Protein AF-G0HGW8-F1 (afdb_monomer_lite)

Organism: Corynebacterium variabile (strain DSM 44702 / CIP 107183 / JCM 12073 / NCIMB 30131) (NCBI:txid858619)

pLDDT: mean 75.28, std 13.75, range [47.19, 90.06]

Sequence (74 aa):
MFGPDSPELVKHIVFRNWLRQDAGDRELYAATERAAAGSGSGDGMMLMEDYNARKQAVIREIYGRAFRAAGFLD

Radius of gyration: 14.38 Å; chains: 1; bounding box: 34×23×35 Å

InterPro domains:
  IPR007344 GrpB/Dephospho-CoA kinase [PF04229] (2-64)
  IPR043519 Nucleotidyltransferase superfamily [G3DSA:3.30.460.10] (1-70)
  IPR043519 Nucleotidyltransferase superfamily [SSF81301] (3-68)

Structure (mmCIF, N/CA/C/O backbone):
data_AF-G0HGW8-F1
#
_entry.id   AF-G0HGW8-F1
#
loop_
_atom_site.group_PDB
_atom_site.id
_atom_site.type_symbol
_atom_site.label_atom_id
_atom_site.label_alt_id
_atom_site.label_comp_id
_atom_site.label_asym_id
_atom_site.label_entity_id
_atom_site.label_seq_id
_atom_site.pdbx_PDB_ins_code
_atom_site.Cartn_x
_atom_site.Cartn_y
_atom_site.Cartn_z
_atom_site.occupancy
_atom_site.B_iso_or_equiv
_atom_site.auth_seq_id
_atom_site.auth_comp_id
_atom_site.auth_asym_id
_atom_site.auth_atom_id
_atom_site.pdbx_PDB_model_num
ATOM 1 N N . MET A 1 1 ? 12.911 -2.991 14.871 1.00 51.25 1 MET A N 1
ATOM 2 C CA . MET A 1 1 ? 11.656 -3.292 15.592 1.00 51.25 1 MET A CA 1
ATOM 3 C C . MET A 1 1 ? 10.814 -2.028 15.558 1.00 51.25 1 MET A C 1
ATOM 5 O O . MET A 1 1 ? 11.252 -1.029 16.108 1.00 51.25 1 MET A O 1
ATOM 9 N N . PHE A 1 2 ? 9.703 -2.022 14.820 1.00 54.44 2 PHE A N 1
ATOM 10 C CA . PHE A 1 2 ? 8.795 -0.870 14.764 1.00 54.44 2 PHE A CA 1
ATOM 11 C C . PHE A 1 2 ? 7.892 -0.901 16.004 1.00 54.44 2 PHE A C 1
ATOM 13 O O . PHE A 1 2 ? 7.396 -1.969 16.359 1.00 54.44 2 PHE A O 1
ATOM 20 N N . GLY A 1 3 ? 7.740 0.232 16.695 1.00 61.44 3 GLY A N 1
ATOM 21 C CA . GLY A 1 3 ? 6.873 0.333 17.873 1.00 61.44 3 GLY A CA 1
ATOM 22 C C . GLY A 1 3 ? 5.390 0.105 17.535 1.00 61.44 3 GLY A C 1
ATOM 23 O O . GLY A 1 3 ? 5.015 0.238 16.367 1.00 61.44 3 GLY A O 1
ATOM 24 N N . PRO A 1 4 ? 4.549 -0.226 18.532 1.00 62.72 4 PRO A N 1
ATOM 25 C CA . PRO A 1 4 ? 3.134 -0.567 18.338 1.00 62.72 4 PRO A CA 1
ATOM 26 C C . PRO A 1 4 ? 2.306 0.539 17.658 1.00 62.72 4 PRO A C 1
ATOM 28 O O . PRO A 1 4 ? 1.381 0.217 16.923 1.00 62.72 4 PRO A O 1
ATOM 31 N N . ASP A 1 5 ? 2.703 1.808 17.798 1.00 60.19 5 ASP A N 1
ATOM 32 C CA . ASP A 1 5 ? 2.052 2.963 17.156 1.00 60.19 5 ASP A CA 1
ATOM 33 C C . ASP A 1 5 ? 2.857 3.528 15.976 1.00 60.19 5 ASP A C 1
ATOM 35 O O . ASP A 1 5 ? 2.695 4.679 15.568 1.00 60.19 5 ASP A O 1
ATOM 39 N N . SER A 1 6 ? 3.786 2.742 15.424 1.00 72.00 6 SER A N 1
ATOM 40 C CA . SER A 1 6 ? 4.567 3.203 14.284 1.00 72.00 6 SER A CA 1
ATOM 41 C C . SER A 1 6 ? 3.664 3.330 13.050 1.00 72.00 6 SER A C 1
ATOM 43 O O . SER A 1 6 ? 2.969 2.368 12.705 1.00 72.00 6 SER A O 1
ATOM 45 N N . PRO A 1 7 ? 3.715 4.457 12.316 1.00 73.44 7 PRO A N 1
ATOM 46 C CA . PRO A 1 7 ? 2.967 4.620 11.068 1.00 73.44 7 PRO A CA 1
ATOM 47 C C . PRO A 1 7 ? 3.310 3.534 10.035 1.00 73.44 7 PRO A C 1
ATOM 49 O O . PRO A 1 7 ? 2.466 3.154 9.225 1.00 73.44 7 PRO A O 1
ATOM 52 N N . GLU A 1 8 ? 4.511 2.951 10.117 1.00 78.19 8 GLU A N 1
ATOM 53 C CA . GLU A 1 8 ? 4.906 1.809 9.291 1.00 78.19 8 GLU A CA 1
ATOM 54 C C . GLU A 1 8 ? 4.104 0.540 9.623 1.00 78.19 8 GLU A C 1
ATOM 56 O O . GLU A 1 8 ? 3.715 -0.197 8.717 1.00 78.19 8 GLU A O 1
ATOM 61 N N . LEU A 1 9 ? 3.781 0.299 10.899 1.00 77.94 9 LEU A N 1
ATOM 62 C CA . LEU A 1 9 ? 2.955 -0.840 11.307 1.00 77.94 9 LEU A CA 1
ATOM 63 C C . LEU A 1 9 ? 1.531 -0.701 10.756 1.00 77.94 9 LEU A C 1
ATOM 65 O O . LEU A 1 9 ? 0.995 -1.646 10.172 1.00 77.94 9 LEU A O 1
ATOM 69 N N . VAL A 1 10 ? 0.946 0.494 10.887 1.00 81.19 10 VAL A N 1
ATOM 70 C CA . VAL A 1 10 ? -0.387 0.809 10.353 1.00 81.19 10 VAL A CA 1
ATOM 71 C C . VAL A 1 10 ? -0.410 0.607 8.840 1.00 81.19 10 VAL A C 1
ATOM 73 O O . VAL A 1 10 ? -1.288 -0.090 8.332 1.00 81.19 10 VAL A O 1
ATOM 76 N N . LYS A 1 11 ? 0.606 1.112 8.127 1.00 82.50 11 LYS A N 1
ATOM 77 C CA . LYS A 1 11 ? 0.755 0.924 6.679 1.00 82.50 11 LYS A CA 1
ATOM 78 C C . LYS A 1 11 ? 0.744 -0.556 6.293 1.00 82.50 11 LYS A C 1
ATOM 80 O O . LYS A 1 11 ? -0.002 -0.951 5.398 1.00 82.50 11 LYS A O 1
ATOM 85 N N . HIS A 1 12 ? 1.521 -1.391 6.984 1.00 84.12 12 HIS A N 1
ATOM 86 C CA . HIS A 1 12 ? 1.570 -2.826 6.699 1.00 84.12 12 HIS A CA 1
ATOM 87 C C . HIS A 1 12 ? 0.253 -3.550 7.013 1.00 84.12 12 HIS A C 1
ATOM 89 O O . HIS A 1 12 ? -0.143 -4.445 6.263 1.00 84.12 12 HIS A O 1
ATOM 95 N N . ILE A 1 13 ? -0.445 -3.174 8.089 1.00 86.81 13 ILE A N 1
ATOM 96 C CA . ILE A 1 13 ? -1.738 -3.771 8.454 1.00 86.81 13 ILE A CA 1
ATOM 97 C C . ILE A 1 13 ? -2.811 -3.417 7.420 1.00 86.81 13 ILE A C 1
ATOM 99 O O . ILE A 1 13 ? -3.496 -4.320 6.934 1.00 86.81 13 ILE A O 1
ATOM 103 N N . VAL A 1 14 ? -2.927 -2.135 7.061 1.00 87.31 14 VAL A N 1
ATOM 104 C CA . VAL A 1 14 ? -3.881 -1.643 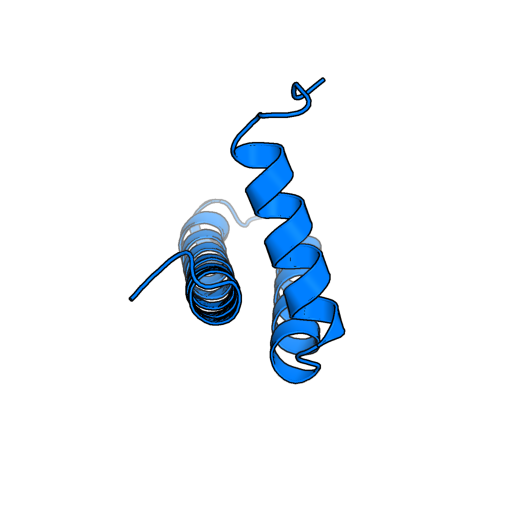6.054 1.00 87.31 14 VAL A CA 1
ATOM 105 C C . VAL A 1 14 ? -3.643 -2.340 4.721 1.00 87.31 14 VAL A C 1
ATOM 107 O O . VAL A 1 14 ? -4.567 -2.915 4.150 1.00 87.31 14 VAL A O 1
ATOM 110 N N . PHE A 1 15 ? -2.387 -2.395 4.278 1.00 87.00 15 PHE A N 1
ATOM 111 C CA . PHE A 1 15 ? -2.015 -3.051 3.029 1.00 87.00 15 PHE A CA 1
ATOM 112 C C . PHE A 1 15 ? -2.371 -4.540 3.018 1.00 87.00 15 PHE A C 1
ATOM 114 O O . PHE A 1 15 ? -3.021 -5.031 2.098 1.00 87.00 15 PHE A O 1
ATOM 121 N N . ARG A 1 16 ? -2.018 -5.270 4.081 1.00 87.00 16 ARG A N 1
ATOM 122 C CA . ARG 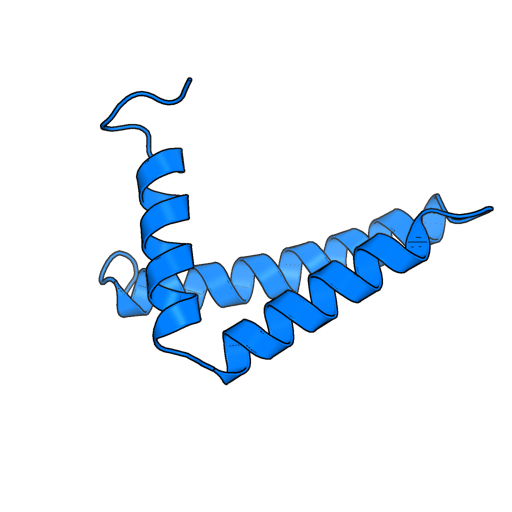A 1 16 ? -2.346 -6.695 4.211 1.00 87.00 16 ARG A CA 1
A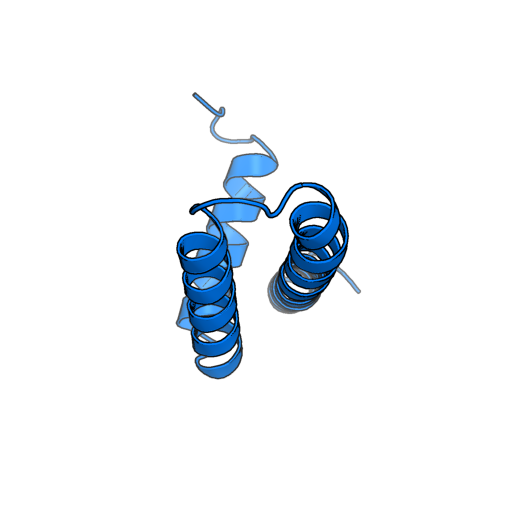TOM 123 C C . ARG A 1 16 ? -3.855 -6.942 4.198 1.00 87.00 16 ARG A C 1
ATOM 125 O O . ARG A 1 16 ? -4.304 -7.932 3.625 1.00 87.00 16 ARG A O 1
ATOM 132 N N . ASN A 1 17 ? -4.628 -6.092 4.867 1.00 89.75 17 ASN A N 1
ATOM 133 C CA . ASN A 1 17 ? -6.080 -6.227 4.921 1.00 89.75 17 ASN A CA 1
ATOM 134 C C . ASN A 1 17 ? -6.727 -5.898 3.569 1.00 89.75 17 ASN A C 1
ATOM 136 O O . ASN A 1 17 ? -7.699 -6.554 3.202 1.00 89.75 17 ASN A O 1
ATOM 140 N N . TRP A 1 18 ? -6.169 -4.945 2.818 1.00 90.06 18 TRP A N 1
ATOM 141 C CA . TRP A 1 18 ? -6.604 -4.619 1.461 1.00 90.06 18 TRP A CA 1
ATOM 142 C C . TRP A 1 18 ? -6.375 -5.780 0.491 1.00 90.06 18 TRP A C 1
ATOM 144 O O . TRP A 1 18 ? -7.326 -6.261 -0.114 1.00 90.06 18 TRP A O 1
ATOM 154 N N . LEU A 1 19 ? -5.161 -6.341 0.440 1.00 88.25 19 LEU A N 1
ATOM 155 C CA . LEU A 1 19 ? -4.845 -7.472 -0.449 1.00 88.25 19 LEU A CA 1
ATOM 156 C C . LEU A 1 19 ? -5.638 -8.756 -0.138 1.00 88.25 19 LEU A C 1
ATOM 158 O O . LEU A 1 19 ? -5.656 -9.693 -0.934 1.00 88.25 19 LEU A O 1
ATOM 162 N N . ARG A 1 20 ? -6.257 -8.846 1.043 1.00 89.06 20 ARG A N 1
ATOM 163 C CA . ARG A 1 20 ? -7.168 -9.945 1.398 1.00 89.06 20 ARG A CA 1
ATOM 164 C C . ARG A 1 20 ? -8.595 -9.723 0.910 1.00 89.06 20 ARG A C 1
ATOM 166 O O . ARG A 1 20 ? -9.310 -10.705 0.748 1.00 89.06 20 ARG A O 1
ATOM 173 N N . GLN A 1 21 ? -8.995 -8.470 0.720 1.00 88.75 21 GLN A N 1
ATOM 174 C CA . GLN A 1 21 ? -10.335 -8.081 0.282 1.00 88.75 21 GLN A CA 1
ATOM 175 C C . GLN A 1 21 ? -10.404 -7.888 -1.236 1.00 88.75 21 GLN A C 1
ATOM 177 O O . GLN A 1 21 ? -11.410 -8.251 -1.836 1.00 88.75 21 GLN A O 1
ATOM 182 N N . ASP A 1 22 ? -9.330 -7.390 -1.858 1.00 89.94 22 ASP A N 1
ATOM 183 C CA . ASP A 1 22 ? -9.255 -7.163 -3.301 1.00 89.94 22 ASP A CA 1
ATOM 184 C C . ASP A 1 22 ? -8.324 -8.177 -3.983 1.00 89.94 22 ASP A C 1
ATOM 186 O O . ASP A 1 22 ? -7.096 -8.155 -3.837 1.00 89.94 22 ASP A O 1
ATOM 190 N N . ALA A 1 23 ? -8.924 -9.107 -4.729 1.00 87.50 23 ALA A N 1
ATOM 191 C CA . ALA A 1 23 ? -8.185 -10.137 -5.451 1.00 87.50 23 ALA A CA 1
ATOM 192 C C . ALA A 1 23 ? -7.418 -9.585 -6.668 1.00 87.50 23 ALA A C 1
ATOM 194 O O . ALA A 1 23 ? -6.382 -10.151 -7.016 1.00 87.50 23 ALA A O 1
ATOM 195 N N . GLY A 1 24 ? -7.885 -8.492 -7.282 1.00 87.31 24 GLY A N 1
ATOM 196 C CA . GLY A 1 24 ? -7.252 -7.882 -8.452 1.00 87.31 24 GLY A CA 1
ATOM 197 C C . GLY A 1 24 ? -5.954 -7.169 -8.084 1.00 87.31 24 GLY A C 1
ATOM 198 O O . GLY A 1 24 ? -4.905 -7.438 -8.669 1.00 87.31 24 GLY A O 1
ATOM 199 N N . ASP A 1 25 ? -5.986 -6.343 -7.041 1.00 87.31 25 ASP A N 1
ATOM 200 C CA . ASP A 1 25 ? -4.801 -5.668 -6.513 1.00 87.31 25 ASP A CA 1
ATOM 201 C C . ASP A 1 25 ? -3.809 -6.674 -5.900 1.00 87.31 25 ASP A C 1
ATOM 203 O O . ASP A 1 25 ? -2.594 -6.484 -5.990 1.00 87.31 25 ASP A O 1
ATOM 207 N N . ARG A 1 26 ? -4.291 -7.800 -5.353 1.00 87.44 26 ARG A N 1
ATOM 208 C CA . ARG A 1 26 ? -3.434 -8.924 -4.934 1.00 87.44 26 ARG A CA 1
ATOM 209 C C . ARG A 1 26 ? -2.667 -9.535 -6.100 1.00 87.44 26 ARG A C 1
ATOM 211 O O . ARG A 1 26 ? -1.468 -9.791 -5.970 1.00 87.44 26 ARG A O 1
ATOM 218 N N . GLU A 1 27 ? -3.334 -9.790 -7.219 1.00 87.62 27 GLU A N 1
ATOM 219 C CA . GLU A 1 27 ? -2.690 -10.339 -8.413 1.00 87.62 27 GLU A CA 1
ATOM 220 C C . GLU A 1 27 ? -1.722 -9.340 -9.048 1.00 87.62 27 GLU A C 1
ATOM 222 O O . GLU A 1 27 ? -0.602 -9.719 -9.398 1.00 87.62 27 GLU A O 1
ATOM 227 N N . LEU A 1 28 ? -2.100 -8.060 -9.106 1.00 85.69 28 LEU A N 1
ATOM 228 C CA . LEU A 1 28 ? -1.253 -6.974 -9.596 1.00 85.69 28 LEU A CA 1
ATOM 229 C C . LEU A 1 28 ? 0.018 -6.812 -8.749 1.00 85.69 28 LEU A C 1
ATOM 231 O O . LEU A 1 28 ? 1.122 -6.699 -9.291 1.00 85.69 28 LEU A O 1
ATOM 235 N N . TYR A 1 29 ? -0.116 -6.862 -7.422 1.00 85.44 29 TYR A N 1
ATOM 236 C CA . TYR A 1 29 ? 1.021 -6.828 -6.505 1.00 85.44 29 TYR A CA 1
ATOM 237 C C . TYR A 1 29 ? 1.936 -8.043 -6.704 1.00 85.44 29 TYR A C 1
ATOM 239 O O . TYR A 1 29 ? 3.148 -7.889 -6.855 1.00 85.44 29 TYR A O 1
ATOM 247 N N . ALA A 1 30 ? 1.367 -9.249 -6.790 1.00 85.62 30 ALA A N 1
ATOM 248 C CA . ALA A 1 30 ? 2.137 -10.473 -7.002 1.00 85.62 30 ALA A CA 1
ATOM 249 C C . ALA A 1 30 ? 2.863 -10.494 -8.360 1.00 85.62 30 ALA A C 1
ATOM 251 O O . ALA A 1 30 ? 4.001 -10.957 -8.444 1.00 85.62 30 ALA A O 1
ATOM 252 N N . ALA A 1 31 ? 2.230 -9.991 -9.425 1.00 84.19 31 ALA A N 1
ATOM 253 C CA . ALA A 1 31 ? 2.855 -9.850 -10.738 1.00 84.19 31 ALA A CA 1
ATOM 254 C C . ALA A 1 31 ? 4.026 -8.858 -10.699 1.00 84.19 31 ALA A C 1
ATOM 256 O O . ALA A 1 31 ? 5.095 -9.147 -11.235 1.00 84.19 31 ALA A O 1
ATOM 257 N N . THR A 1 32 ? 3.847 -7.735 -10.000 1.00 82.31 32 THR A N 1
ATOM 258 C CA . THR A 1 32 ? 4.870 -6.694 -9.838 1.00 82.31 32 THR A CA 1
ATOM 259 C C . THR A 1 32 ? 6.074 -7.193 -9.031 1.00 82.31 32 THR A C 1
ATOM 261 O O . THR A 1 32 ? 7.219 -6.952 -9.414 1.00 82.31 32 THR A O 1
ATOM 264 N N . GLU A 1 33 ? 5.845 -7.936 -7.944 1.00 78.75 33 GLU A N 1
ATOM 265 C CA . GLU A 1 33 ? 6.916 -8.550 -7.147 1.00 78.75 33 GLU A CA 1
ATOM 266 C C . GLU A 1 33 ? 7.695 -9.604 -7.946 1.00 78.75 33 GLU A C 1
ATOM 268 O O . GLU A 1 33 ? 8.927 -9.608 -7.921 1.00 78.75 33 GLU A O 1
ATOM 273 N N . ARG A 1 34 ? 7.005 -10.452 -8.724 1.00 78.56 34 ARG A N 1
ATOM 274 C CA . ARG A 1 34 ? 7.665 -11.440 -9.597 1.00 78.56 34 ARG A CA 1
ATOM 275 C C . ARG A 1 34 ? 8.493 -10.787 -10.700 1.00 78.56 34 ARG A C 1
ATOM 277 O O . ARG A 1 34 ? 9.613 -11.227 -10.948 1.00 78.56 34 ARG A O 1
ATOM 284 N N . ALA A 1 35 ? 7.970 -9.742 -11.337 1.00 71.94 35 ALA A N 1
ATOM 285 C CA . ALA A 1 35 ? 8.703 -8.995 -12.356 1.00 71.94 35 ALA A CA 1
ATOM 286 C C . ALA A 1 35 ? 9.988 -8.368 -11.784 1.00 71.94 35 ALA A C 1
ATOM 288 O O . ALA A 1 35 ? 11.030 -8.409 -12.432 1.00 71.94 35 ALA A O 1
ATOM 289 N N . ALA A 1 36 ? 9.935 -7.862 -10.548 1.00 67.00 36 ALA A N 1
ATOM 290 C CA . ALA A 1 36 ? 11.098 -7.302 -9.862 1.00 67.00 36 ALA A CA 1
ATOM 291 C C . ALA A 1 36 ? 12.141 -8.361 -9.464 1.00 67.00 36 ALA A C 1
ATOM 293 O O . ALA A 1 36 ? 13.338 -8.101 -9.531 1.00 67.00 36 ALA A O 1
ATOM 294 N N . ALA A 1 37 ? 11.711 -9.562 -9.066 1.00 67.38 37 ALA A N 1
ATOM 295 C CA . ALA A 1 37 ? 12.628 -10.657 -8.745 1.00 67.38 37 ALA A CA 1
ATOM 296 C C . ALA A 1 37 ? 13.374 -11.185 -9.989 1.00 67.38 37 ALA A C 1
ATOM 298 O O . ALA A 1 37 ? 14.522 -11.612 -9.885 1.00 67.38 37 ALA A O 1
ATOM 299 N N . GLY A 1 38 ? 12.741 -11.128 -11.167 1.00 63.12 38 GLY A N 1
ATOM 300 C CA . GLY A 1 38 ? 13.328 -11.568 -12.437 1.00 63.12 38 GLY A CA 1
ATOM 301 C C . GLY A 1 38 ? 14.376 -10.621 -13.038 1.00 63.12 38 GLY A C 1
ATOM 302 O O . GLY A 1 38 ? 15.156 -11.053 -13.879 1.00 63.12 38 GLY A O 1
ATOM 303 N N . SER A 1 39 ? 14.438 -9.353 -12.613 1.00 56.75 39 SER A N 1
ATOM 304 C CA . SER A 1 39 ? 15.385 -8.359 -13.153 1.00 56.75 39 SER A CA 1
ATOM 305 C C . SER A 1 39 ? 16.736 -8.313 -12.423 1.00 56.75 39 SER A C 1
ATOM 307 O O . SER A 1 39 ? 17.566 -7.457 -12.721 1.00 56.75 39 SER A O 1
ATOM 309 N N . GLY A 1 40 ? 16.967 -9.203 -11.452 1.00 52.41 40 GLY A N 1
ATOM 310 C CA . GLY A 1 40 ? 18.165 -9.228 -10.602 1.00 52.41 40 GLY A CA 1
ATOM 311 C C . GLY A 1 40 ? 19.406 -9.897 -11.207 1.00 52.41 40 GLY A C 1
ATOM 312 O O . GLY A 1 40 ? 20.390 -10.086 -10.496 1.00 52.41 40 GLY A O 1
ATOM 313 N N . SER A 1 41 ? 19.388 -10.286 -12.485 1.00 48.38 41 SER A N 1
ATOM 314 C CA . SER A 1 41 ? 20.508 -10.976 -13.137 1.00 48.38 41 SER A CA 1
ATOM 315 C C . SER A 1 41 ? 21.071 -10.149 -14.297 1.00 48.38 41 SER A C 1
ATOM 317 O O . SER A 1 41 ? 20.387 -9.934 -15.291 1.00 48.38 41 SER A O 1
ATOM 319 N N . GLY A 1 42 ? 22.333 -9.723 -14.191 1.00 52.16 42 GLY A N 1
ATOM 320 C CA . GLY A 1 42 ? 23.161 -9.379 -15.354 1.00 52.16 42 GLY A CA 1
ATOM 321 C C . GLY A 1 42 ? 23.521 -7.906 -15.525 1.00 52.16 42 GLY A C 1
ATOM 322 O O . GLY A 1 42 ? 24.578 -7.501 -15.069 1.00 52.16 42 GLY A O 1
ATOM 323 N N . ASP A 1 43 ? 22.682 -7.109 -16.194 1.00 47.78 43 ASP A N 1
ATOM 324 C CA . ASP A 1 43 ? 23.159 -5.893 -16.896 1.00 47.78 43 ASP A CA 1
ATOM 325 C C . ASP A 1 43 ? 22.265 -4.640 -16.725 1.00 47.78 43 ASP A C 1
ATOM 327 O O . ASP A 1 43 ? 22.261 -3.717 -17.537 1.00 47.78 43 ASP A O 1
ATOM 331 N N . GLY A 1 44 ? 21.448 -4.585 -15.672 1.00 47.47 44 GLY A N 1
ATOM 332 C CA . GLY A 1 44 ? 20.237 -3.755 -15.652 1.00 47.47 44 GLY A CA 1
ATOM 333 C C . GLY A 1 44 ? 20.253 -2.441 -14.866 1.00 47.47 44 GLY A C 1
ATOM 334 O O . GLY A 1 44 ? 19.183 -2.066 -14.410 1.00 47.47 44 GLY A O 1
ATOM 335 N N . MET A 1 45 ? 21.366 -1.728 -14.650 1.00 47.19 45 MET A N 1
ATOM 336 C CA . MET A 1 45 ? 21.339 -0.526 -13.779 1.00 47.19 45 MET A CA 1
ATOM 337 C C . MET A 1 45 ? 20.442 0.612 -14.324 1.00 47.19 45 MET A C 1
ATOM 339 O O . MET A 1 45 ? 19.713 1.223 -13.550 1.00 47.19 45 MET A O 1
ATOM 343 N N . MET A 1 46 ? 20.406 0.849 -15.646 1.00 48.59 46 MET A N 1
ATOM 344 C CA . MET A 1 46 ? 19.479 1.830 -16.257 1.00 48.59 46 MET A CA 1
ATOM 345 C C . MET A 1 46 ? 18.044 1.299 -16.413 1.00 48.59 46 MET A C 1
ATOM 347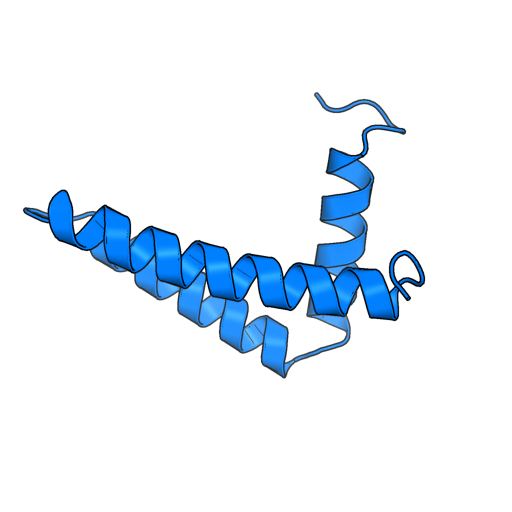 O O . MET A 1 46 ? 17.090 2.058 -16.290 1.00 48.59 46 MET A O 1
ATOM 351 N N . LEU A 1 47 ? 17.865 -0.010 -16.631 1.00 51.88 47 LEU A N 1
ATOM 352 C CA . LEU A 1 47 ? 16.534 -0.633 -16.635 1.00 51.88 47 LEU A CA 1
ATOM 353 C C . LEU A 1 47 ? 15.945 -0.675 -15.212 1.00 51.88 47 LEU A C 1
ATOM 355 O O . LEU A 1 47 ? 14.741 -0.564 -15.034 1.00 51.88 47 LEU A O 1
ATOM 359 N N . MET A 1 48 ? 16.767 -0.766 -14.169 1.00 55.66 48 MET A N 1
ATOM 360 C CA . MET A 1 48 ? 16.310 -0.779 -12.781 1.00 55.66 48 MET A CA 1
ATOM 361 C C . MET A 1 48 ? 15.594 0.512 -12.383 1.00 55.66 48 MET A C 1
ATOM 363 O O . MET A 1 48 ? 14.623 0.421 -11.644 1.00 55.66 48 MET A O 1
ATOM 367 N N . GLU A 1 49 ? 16.005 1.696 -12.845 1.00 59.19 49 GLU A N 1
ATOM 368 C CA . GLU A 1 49 ? 15.357 2.953 -12.433 1.00 59.19 49 GLU A CA 1
ATOM 369 C C . GLU A 1 49 ? 13.952 3.102 -13.016 1.00 59.19 49 GLU A C 1
ATOM 371 O O . GLU A 1 49 ? 13.000 3.302 -12.260 1.00 59.19 49 GLU A O 1
ATOM 376 N N . ASP A 1 50 ? 13.788 2.905 -14.326 1.00 61.38 50 ASP A N 1
ATOM 377 C CA . ASP A 1 50 ? 12.478 2.993 -14.981 1.00 61.38 50 ASP A CA 1
ATOM 378 C C . ASP A 1 50 ? 11.518 1.899 -14.495 1.00 61.38 50 ASP A C 1
ATOM 380 O O . ASP A 1 50 ? 10.319 2.132 -14.307 1.00 61.38 50 ASP A O 1
ATOM 384 N N . TYR A 1 51 ? 12.030 0.690 -14.254 1.00 61.84 51 TYR A N 1
ATOM 385 C CA . TYR A 1 51 ? 11.213 -0.421 -13.772 1.00 61.84 51 TYR A CA 1
ATOM 386 C C . TYR A 1 51 ? 10.892 -0.283 -12.285 1.00 61.84 51 TYR A C 1
ATOM 388 O O . TYR A 1 51 ? 9.752 -0.538 -11.889 1.00 61.84 51 TYR A O 1
ATOM 396 N N . ASN A 1 52 ? 11.832 0.192 -11.463 1.00 65.00 52 ASN A N 1
ATOM 397 C CA . ASN A 1 52 ? 11.543 0.521 -10.071 1.00 65.00 52 ASN A CA 1
ATOM 398 C C . ASN A 1 52 ? 10.572 1.697 -9.975 1.00 65.00 52 ASN A C 1
ATOM 400 O O . ASN A 1 52 ? 9.691 1.653 -9.126 1.00 65.00 52 ASN A O 1
ATOM 404 N N . ALA A 1 53 ? 10.654 2.703 -10.847 1.00 70.81 53 ALA A N 1
ATOM 405 C CA . ALA A 1 53 ? 9.700 3.808 -10.881 1.00 70.81 53 ALA A CA 1
ATOM 406 C C . ALA A 1 53 ? 8.284 3.318 -11.217 1.00 70.81 53 ALA A C 1
ATOM 408 O O . ALA A 1 53 ? 7.331 3.660 -10.513 1.00 70.81 53 ALA A O 1
ATOM 409 N N . ARG A 1 54 ? 8.142 2.443 -12.223 1.00 70.81 54 ARG A N 1
ATOM 410 C CA . ARG A 1 54 ? 6.861 1.796 -12.562 1.00 70.81 54 ARG A CA 1
ATOM 411 C C . ARG A 1 54 ? 6.337 0.926 -11.419 1.00 70.81 54 ARG A C 1
ATOM 413 O O . ARG A 1 54 ? 5.164 1.020 -11.067 1.00 70.81 54 ARG A O 1
ATOM 420 N N . LYS A 1 55 ? 7.206 0.141 -10.775 1.00 72.12 55 LYS A N 1
ATOM 421 C CA . LYS A 1 55 ? 6.867 -0.645 -9.578 1.00 72.12 55 LYS A CA 1
ATOM 422 C C . LYS A 1 55 ? 6.397 0.249 -8.430 1.00 72.12 55 LYS A C 1
ATOM 424 O O . LYS A 1 55 ? 5.388 -0.042 -7.793 1.00 72.12 55 LYS A O 1
ATOM 429 N N . GLN A 1 56 ? 7.113 1.338 -8.166 1.00 78.44 56 GLN A N 1
ATOM 430 C CA . GLN A 1 56 ? 6.767 2.303 -7.126 1.00 78.44 56 GLN A CA 1
ATOM 431 C C . GLN A 1 56 ? 5.430 2.982 -7.426 1.00 78.44 56 GLN A C 1
ATOM 433 O O . GLN A 1 56 ? 4.651 3.176 -6.499 1.00 78.44 56 GLN A O 1
ATOM 438 N N . ALA A 1 57 ? 5.127 3.288 -8.690 1.00 82.81 57 ALA A N 1
ATOM 439 C CA . ALA A 1 57 ? 3.831 3.829 -9.089 1.00 82.81 57 ALA A CA 1
ATOM 440 C C . ALA A 1 57 ? 2.690 2.848 -8.775 1.00 82.81 57 ALA A C 1
ATOM 442 O O . ALA A 1 57 ? 1.772 3.211 -8.045 1.00 82.81 57 ALA A O 1
ATOM 443 N N . VAL A 1 58 ? 2.802 1.585 -9.206 1.00 83.69 58 VAL A N 1
ATOM 444 C CA . VAL A 1 58 ? 1.787 0.547 -8.937 1.00 83.69 58 VAL A CA 1
ATOM 445 C C . VAL A 1 58 ? 1.584 0.335 -7.435 1.00 83.69 58 VAL A C 1
ATOM 447 O O . VAL A 1 58 ? 0.458 0.314 -6.946 1.00 83.69 58 VAL A O 1
ATOM 450 N N . ILE A 1 59 ? 2.671 0.231 -6.667 1.00 83.62 59 ILE A N 1
ATOM 451 C CA . ILE A 1 59 ? 2.585 0.055 -5.213 1.00 83.62 59 ILE A CA 1
ATOM 452 C C . ILE A 1 59 ? 1.919 1.271 -4.553 1.00 83.62 59 ILE A C 1
ATOM 454 O O . ILE A 1 59 ? 1.083 1.101 -3.667 1.00 83.62 59 ILE A O 1
ATOM 458 N N . ARG A 1 60 ? 2.248 2.496 -4.985 1.00 85.75 60 ARG A N 1
ATOM 459 C CA . ARG A 1 60 ? 1.619 3.729 -4.479 1.00 85.75 60 ARG A CA 1
ATOM 460 C C . ARG A 1 60 ? 0.134 3.802 -4.819 1.00 85.75 60 ARG A C 1
ATOM 462 O O . ARG A 1 60 ? -0.636 4.253 -3.977 1.00 85.75 60 ARG A O 1
ATOM 469 N N . GLU A 1 61 ? -0.277 3.341 -5.996 1.00 88.00 61 GLU A N 1
ATOM 470 C CA . GLU A 1 61 ? -1.692 3.267 -6.371 1.00 88.00 61 GLU A CA 1
ATOM 471 C C . GLU A 1 61 ? -2.465 2.296 -5.476 1.00 88.00 61 GLU A C 1
ATOM 473 O O . GLU A 1 61 ? -3.512 2.666 -4.941 1.00 88.00 61 GLU A O 1
ATOM 478 N N . ILE A 1 62 ? -1.919 1.098 -5.236 1.00 87.94 62 ILE A N 1
ATOM 479 C CA . ILE A 1 62 ? -2.525 0.116 -4.325 1.00 87.94 62 ILE A CA 1
ATOM 480 C C . ILE A 1 62 ? -2.599 0.689 -2.905 1.00 87.94 62 ILE A C 1
ATOM 482 O O . ILE A 1 62 ? -3.632 0.567 -2.252 1.00 87.94 62 ILE A O 1
ATOM 486 N N . TYR A 1 63 ? -1.554 1.379 -2.430 1.00 86.25 63 TYR A N 1
ATOM 487 C CA . TYR A 1 63 ? -1.611 2.082 -1.145 1.00 86.25 63 TYR A CA 1
ATOM 488 C C . TYR A 1 63 ? -2.703 3.151 -1.123 1.00 86.25 63 TYR A C 1
ATOM 490 O O . TYR A 1 63 ? -3.462 3.212 -0.162 1.00 86.25 63 TYR A O 1
ATOM 498 N N . GLY A 1 64 ? -2.823 3.966 -2.170 1.00 86.62 64 GLY A N 1
ATOM 499 C CA . GLY A 1 64 ? -3.862 4.988 -2.265 1.00 86.62 64 GLY A CA 1
ATOM 500 C C . GLY A 1 64 ? -5.273 4.401 -2.195 1.00 86.62 64 GLY A C 1
ATOM 501 O O . GLY A 1 64 ? -6.133 4.966 -1.523 1.00 86.62 64 GLY A O 1
ATOM 502 N N . ARG A 1 65 ? -5.514 3.254 -2.841 1.00 88.19 65 ARG A N 1
ATOM 503 C CA . ARG A 1 65 ? -6.792 2.526 -2.757 1.00 88.19 65 ARG A CA 1
ATOM 504 C C . ARG A 1 65 ? -7.012 1.931 -1.369 1.00 88.19 65 ARG A C 1
ATOM 506 O O . ARG A 1 65 ? -8.062 2.154 -0.775 1.00 88.19 65 ARG A O 1
ATOM 513 N N . ALA A 1 66 ? -5.998 1.264 -0.821 1.00 88.44 66 ALA A N 1
ATOM 514 C CA . ALA A 1 66 ? -6.043 0.647 0.499 1.00 88.44 66 ALA A CA 1
ATOM 515 C C . ALA A 1 66 ? -6.326 1.666 1.613 1.00 88.44 66 ALA A C 1
ATOM 517 O O . ALA A 1 66 ? -7.152 1.416 2.487 1.00 88.44 66 ALA A O 1
ATOM 518 N N . PHE A 1 67 ? -5.667 2.827 1.577 1.00 87.38 67 PHE A N 1
ATOM 519 C CA . PHE A 1 67 ? -5.866 3.881 2.566 1.00 87.38 67 PHE A CA 1
ATOM 520 C C . PHE A 1 67 ? -7.232 4.560 2.431 1.00 87.38 67 PHE A C 1
ATOM 522 O O . PHE A 1 67 ? -7.859 4.804 3.457 1.00 87.38 67 PHE A O 1
ATOM 529 N N . ARG A 1 68 ? -7.734 4.794 1.209 1.00 88.38 68 ARG A N 1
ATOM 530 C CA . ARG A 1 68 ? -9.114 5.27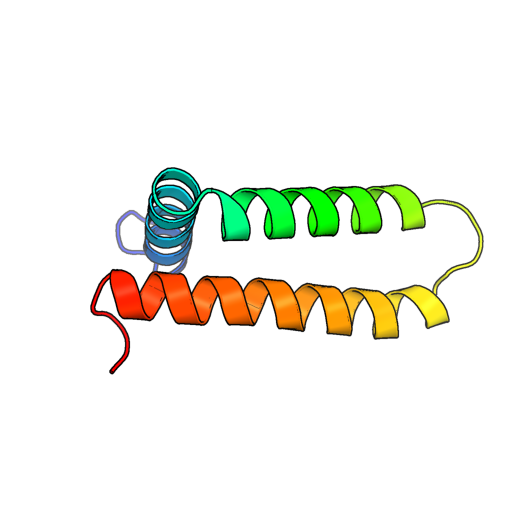7 1.003 1.00 88.38 68 ARG A CA 1
ATOM 531 C C . ARG A 1 68 ? -10.145 4.289 1.536 1.00 88.38 68 ARG A C 1
ATOM 533 O O . ARG A 1 68 ? -11.022 4.668 2.301 1.00 88.38 68 ARG A O 1
ATOM 540 N N . ALA A 1 69 ? -9.998 3.006 1.208 1.00 86.00 69 ALA A N 1
ATOM 541 C CA . ALA A 1 69 ? -10.897 1.958 1.687 1.00 86.00 69 ALA A CA 1
ATOM 542 C C . ALA A 1 69 ? -10.867 1.794 3.216 1.00 86.00 69 ALA A C 1
ATOM 544 O O . ALA A 1 69 ? -11.872 1.437 3.823 1.00 86.00 69 ALA A O 1
ATOM 545 N N . ALA A 1 70 ? -9.722 2.068 3.845 1.00 84.62 70 ALA A N 1
ATOM 546 C CA . ALA A 1 70 ? -9.569 2.068 5.296 1.00 84.62 70 ALA A CA 1
ATOM 547 C C . ALA A 1 70 ? -9.969 3.401 5.968 1.00 84.62 70 ALA A C 1
ATOM 549 O O . ALA A 1 70 ? -9.861 3.504 7.188 1.00 84.62 70 ALA A O 1
ATOM 550 N N . GLY A 1 71 ? -10.432 4.401 5.206 1.00 86.38 71 GLY A N 1
ATOM 551 C CA . GLY A 1 71 ? -10.899 5.692 5.726 1.00 86.38 71 GLY A CA 1
ATOM 552 C C . GLY A 1 71 ? -9.791 6.670 6.132 1.00 86.38 71 GLY A C 1
ATOM 553 O O . GLY A 1 71 ? -10.047 7.605 6.881 1.00 86.38 71 GLY A O 1
ATOM 554 N N . PHE A 1 72 ? -8.554 6.458 5.673 1.00 81.31 72 PHE A N 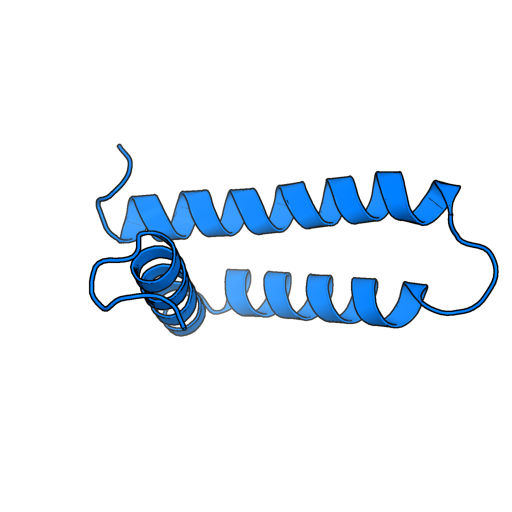1
ATOM 555 C CA . PHE A 1 72 ? -7.414 7.342 5.955 1.00 81.31 72 PHE A CA 1
ATOM 556 C C . PHE A 1 72 ? -7.223 8.456 4.917 1.00 81.31 72 PHE A C 1
ATOM 558 O O . PHE A 1 72 ? -6.435 9.370 5.150 1.00 81.31 72 PHE A O 1
ATOM 565 N N . LEU A 1 73 ? -7.881 8.359 3.763 1.00 75.12 73 LEU A N 1
ATOM 566 C CA . LEU A 1 73 ? -7.812 9.330 2.673 1.00 75.12 73 LEU A CA 1
ATOM 567 C C . LEU A 1 73 ? -9.233 9.611 2.175 1.00 75.12 73 LEU A C 1
ATOM 569 O O . LEU A 1 73 ? -9.978 8.654 1.959 1.00 75.12 73 LEU A O 1
ATOM 573 N N . ASP A 1 74 ? -9.554 10.890 1.969 1.00 61.84 74 ASP A N 1
ATOM 574 C CA . ASP A 1 74 ? -10.751 11.351 1.247 1.00 61.84 74 ASP A CA 1
ATOM 575 C C . ASP A 1 74 ? -10.557 11.292 -0.287 1.00 61.84 74 ASP A C 1
ATOM 577 O O . ASP A 1 74 ? -9.402 11.404 -0.786 1.00 61.84 74 ASP A O 1
#

Secondary structure (DSSP, 8-state):
---TT-HHHHHHHHHHHHHHH-HHHHHHHHHHHHHHHHT-SSS-HHHHHHHHHHHHHHHHHHHHHHHHHTTS--

Foldseek 3Di:
DADPPHVVVVLVVLLVVLLVVDVVLVVVLVVLVVVVVVQPDDDDPPVCVVSVVVSVVSVVVSSVVSCVVVVNHD